Protein AF-K1U7K5-F1 (afdb_monomer_lite)

Secondary structure (DSSP, 8-state):
--STT--THHHHHHHHHHHHHT-TT-TT--HHHH-SS-TT----SS-EEEEEEEEEE-SSEEEEEEEEEE--SS--B--EEEEEEE----HHHHHHT----S-EEEEEEE---B-TT-EEEEEEEEEGGGG-EEETTTT-EEE--SSPPEEEEESSHHHHHHHHHHHTTPPPPP-TT---

Foldseek 3Di:
DVCPPCPALLVLLQLVLCVLVVHDPSDPDDSVVVDPAFALADDDPFAKDKAPWDWDDDPFKIKTKIKIWGQGDDDWDKAKKWKKKFADCDPVCVVQVFDTGLIDTQWIDMDDTHDHGGMDMDMTIGTPQSQWGQRVRPPRGTDHDDDDMDMDIDSGSNVRSVVVCVVVVTDDDDPVPSHD

Structure (mmCIF, N/CA/C/O backbone):
data_AF-K1U7K5-F1
#
_entry.id   AF-K1U7K5-F1
#
loop_
_atom_site.group_PDB
_atom_site.id
_atom_site.type_symbol
_atom_site.label_atom_id
_atom_site.label_alt_id
_atom_site.label_comp_id
_atom_site.label_asym_id
_atom_site.label_entity_id
_atom_site.label_seq_id
_atom_site.pdbx_PDB_ins_code
_atom_site.Cartn_x
_atom_site.Cartn_y
_atom_site.Cartn_z
_atom_site.occupancy
_atom_site.B_iso_or_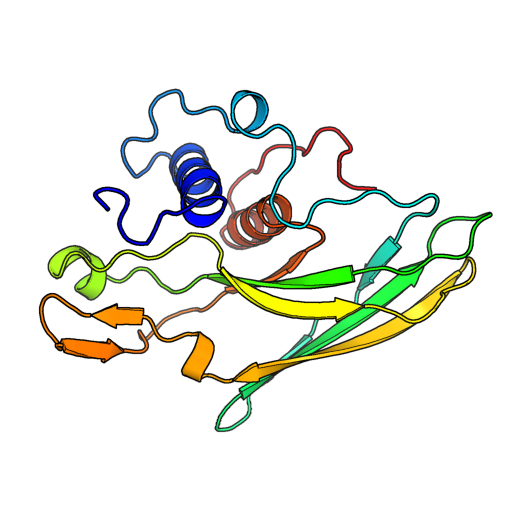equiv
_atom_site.auth_seq_id
_atom_site.auth_comp_id
_atom_site.auth_asym_id
_atom_site.auth_atom_id
_atom_site.pdbx_PDB_model_num
ATOM 1 N N . TYR A 1 1 ? 5.035 17.705 -18.800 1.00 77.19 1 TYR A N 1
ATOM 2 C CA . TYR A 1 1 ? 5.023 16.638 -17.801 1.00 77.19 1 TYR A CA 1
ATOM 3 C C . TYR A 1 1 ? 6.419 16.030 -17.787 1.00 77.19 1 TYR A C 1
ATOM 5 O O . TYR A 1 1 ? 6.666 15.051 -18.476 1.00 77.19 1 TYR A O 1
ATOM 13 N N . GLN A 1 2 ? 7.372 16.735 -17.160 1.00 88.62 2 GLN A N 1
ATOM 14 C CA . GLN A 1 2 ? 8.761 16.262 -16.980 1.00 88.62 2 GLN A CA 1
ATOM 15 C C . GLN A 1 2 ? 8.863 15.278 -15.808 1.00 88.62 2 GLN A C 1
ATOM 17 O O . GLN A 1 2 ? 9.791 14.487 -15.750 1.00 88.62 2 GLN A O 1
ATOM 22 N N . GLU A 1 3 ? 7.892 15.336 -14.905 1.00 85.75 3 GLU A N 1
ATOM 23 C CA . GLU A 1 3 ? 7.730 14.513 -13.713 1.00 85.75 3 GLU A CA 1
ATOM 24 C C . GLU A 1 3 ? 7.330 13.055 -13.996 1.00 85.75 3 GLU A C 1
ATOM 26 O O . GLU A 1 3 ? 7.339 12.242 -13.079 1.00 85.75 3 GLU A O 1
ATOM 31 N N . GLY A 1 4 ? 7.008 12.702 -15.248 1.00 92.19 4 GLY A N 1
ATOM 32 C CA . GLY A 1 4 ? 6.712 11.319 -15.630 1.00 92.19 4 GLY A CA 1
ATOM 33 C C . GLY A 1 4 ? 5.535 10.735 -14.844 1.00 92.19 4 GLY A C 1
ATOM 34 O O . GLY A 1 4 ? 4.475 11.362 -14.758 1.00 92.19 4 GLY A O 1
ATOM 35 N N . ILE A 1 5 ? 5.715 9.538 -14.275 1.00 93.75 5 ILE A N 1
ATOM 36 C CA . ILE A 1 5 ? 4.707 8.913 -13.393 1.00 93.75 5 ILE A CA 1
ATOM 37 C C . ILE A 1 5 ? 4.751 9.445 -11.954 1.00 93.75 5 ILE A C 1
ATOM 39 O O . ILE A 1 5 ? 3.842 9.172 -11.164 1.00 93.75 5 ILE A O 1
ATOM 43 N N . TYR A 1 6 ? 5.807 10.176 -11.592 1.00 95.31 6 TYR A N 1
ATOM 44 C CA . TYR A 1 6 ? 6.066 10.646 -10.237 1.00 95.31 6 TYR A CA 1
ATOM 45 C C . TYR A 1 6 ? 5.258 11.912 -9.949 1.00 95.31 6 TYR A C 1
ATOM 47 O O . TYR A 1 6 ? 5.781 13.018 -9.824 1.00 95.31 6 TYR A O 1
ATOM 55 N N . LEU A 1 7 ? 3.943 11.736 -9.850 1.00 95.12 7 LEU A N 1
ATOM 56 C CA . LEU A 1 7 ? 3.010 12.770 -9.429 1.00 95.12 7 LEU A CA 1
ATOM 57 C C . LEU A 1 7 ? 2.596 12.540 -7.971 1.00 95.12 7 LEU A C 1
ATOM 59 O O . LEU A 1 7 ? 2.162 11.444 -7.611 1.00 95.12 7 LEU A O 1
ATOM 63 N N . ASP A 1 8 ? 2.670 13.600 -7.165 1.00 94.69 8 ASP A N 1
ATOM 64 C CA . ASP A 1 8 ? 2.200 13.625 -5.774 1.00 94.69 8 ASP A CA 1
ATOM 65 C C . ASP A 1 8 ? 2.872 12.548 -4.897 1.00 94.69 8 ASP A C 1
ATOM 67 O O . ASP A 1 8 ? 4.102 12.456 -4.891 1.00 94.69 8 ASP A O 1
ATOM 71 N N . TYR A 1 9 ? 2.115 11.716 -4.171 1.00 97.38 9 TYR A N 1
ATOM 72 C CA . TYR A 1 9 ? 2.677 10.698 -3.277 1.00 97.38 9 TYR A CA 1
ATOM 73 C C . TYR A 1 9 ? 3.619 9.725 -3.999 1.00 97.38 9 TYR A C 1
ATOM 75 O O . TYR A 1 9 ? 4.613 9.297 -3.420 1.00 97.38 9 TYR A O 1
ATOM 83 N N . ARG A 1 10 ? 3.398 9.450 -5.295 1.00 97.75 10 ARG A N 1
ATOM 84 C CA . ARG A 1 10 ? 4.334 8.635 -6.086 1.00 97.75 10 ARG A CA 1
ATOM 85 C C . ARG A 1 10 ? 5.721 9.263 -6.153 1.00 97.75 10 ARG A C 1
ATOM 87 O O . ARG A 1 10 ? 6.696 8.530 -6.210 1.00 97.75 10 ARG A O 1
ATOM 94 N N . TYR A 1 11 ? 5.834 10.589 -6.146 1.00 96.44 11 TYR A N 1
ATOM 95 C CA . TYR A 1 11 ? 7.123 11.270 -6.064 1.00 96.44 11 TYR A CA 1
ATOM 96 C C . TYR A 1 11 ? 7.666 11.263 -4.637 1.00 96.44 11 TYR A C 1
ATOM 98 O O . TYR A 1 11 ? 8.765 10.767 -4.410 1.00 96.44 11 TYR A O 1
ATOM 106 N N . TYR A 1 12 ? 6.910 11.805 -3.678 1.00 96.12 12 TYR A N 1
ATOM 107 C CA . TYR A 1 12 ? 7.423 12.050 -2.326 1.00 96.12 12 TYR A CA 1
ATOM 108 C C . TYR A 1 12 ? 7.796 10.767 -1.587 1.00 96.12 12 TYR A C 1
ATOM 110 O O . TYR A 1 12 ? 8.824 10.736 -0.906 1.00 96.12 12 TYR A O 1
ATOM 118 N N . GLU A 1 13 ? 6.996 9.715 -1.755 1.00 96.81 13 GLU A N 1
ATOM 119 C CA . GLU A 1 13 ? 7.246 8.429 -1.114 1.00 96.81 13 GLU A CA 1
ATOM 120 C C . GLU A 1 13 ? 8.349 7.640 -1.822 1.00 96.81 13 GLU A C 1
ATOM 122 O O . GLU A 1 13 ? 9.170 7.008 -1.161 1.00 96.81 13 GLU A O 1
ATOM 127 N N . THR A 1 14 ? 8.457 7.751 -3.152 1.00 96.81 14 THR A N 1
ATOM 128 C CA . THR A 1 14 ? 9.608 7.174 -3.868 1.00 96.81 14 THR A CA 1
ATOM 129 C C . THR A 1 14 ? 10.899 7.868 -3.484 1.00 96.81 14 THR A C 1
ATOM 131 O O . THR A 1 14 ? 11.936 7.232 -3.299 1.00 96.81 14 THR A O 1
ATOM 134 N N . ARG A 1 15 ? 10.835 9.185 -3.269 1.00 95.56 15 ARG A N 1
ATOM 135 C CA . ARG A 1 15 ? 12.004 9.941 -2.848 1.00 95.56 15 ARG A CA 1
ATOM 136 C C . ARG A 1 15 ? 12.424 9.649 -1.416 1.00 95.56 15 ARG A C 1
ATOM 138 O O . ARG A 1 15 ? 13.614 9.684 -1.113 1.00 95.56 15 ARG A O 1
ATOM 145 N N . TYR A 1 16 ? 11.455 9.321 -0.569 1.00 95.81 16 TYR A N 1
ATOM 146 C CA . TYR A 1 16 ? 11.697 8.810 0.770 1.00 95.81 16 TYR A CA 1
ATOM 147 C C . TYR A 1 16 ? 12.348 7.422 0.749 1.00 95.81 16 TYR A C 1
ATOM 149 O O . TYR A 1 16 ? 13.376 7.247 1.400 1.00 95.81 16 TYR A O 1
ATOM 157 N N . GLU A 1 17 ? 11.826 6.469 -0.035 1.00 95.94 17 GLU A N 1
ATOM 158 C CA . GLU A 1 17 ? 12.451 5.145 -0.189 1.00 95.94 17 GLU A CA 1
ATOM 159 C C . GLU A 1 17 ? 13.909 5.277 -0.651 1.00 95.94 17 GLU A C 1
ATOM 161 O O . GLU A 1 17 ? 14.802 4.692 -0.036 1.00 95.94 17 GLU A O 1
ATOM 166 N N . ASP A 1 18 ? 14.173 6.111 -1.661 1.00 95.25 18 ASP A N 1
ATOM 167 C CA . ASP A 1 18 ? 15.532 6.393 -2.128 1.00 95.25 18 ASP A CA 1
ATOM 168 C C . ASP A 1 18 ? 16.445 6.926 -1.012 1.00 95.25 18 ASP A C 1
ATOM 170 O O . ASP A 1 18 ? 17.608 6.526 -0.920 1.00 95.25 18 ASP A O 1
ATOM 174 N N . ALA A 1 19 ? 15.942 7.821 -0.157 1.00 94.44 19 ALA A N 1
ATOM 175 C CA . ALA A 1 19 ? 16.704 8.372 0.961 1.00 94.44 19 ALA A CA 1
ATOM 176 C C . ALA A 1 19 ? 17.036 7.297 2.007 1.00 94.44 19 ALA A C 1
ATOM 178 O O . ALA A 1 19 ? 18.192 7.183 2.418 1.00 94.44 19 ALA A O 1
ATOM 179 N N . VAL A 1 20 ? 16.057 6.468 2.385 1.00 94.06 20 VAL A N 1
ATOM 180 C CA . VAL A 1 20 ? 16.244 5.368 3.347 1.00 94.06 20 VAL A CA 1
ATOM 181 C C . VAL A 1 20 ? 17.203 4.307 2.803 1.00 94.06 20 VAL A C 1
ATOM 183 O O . VAL A 1 20 ? 18.045 3.786 3.537 1.00 94.06 20 VAL A O 1
ATOM 186 N N . MET A 1 21 ? 17.114 3.998 1.509 1.00 93.50 21 MET A N 1
ATOM 187 C CA . MET A 1 21 ? 17.965 3.004 0.852 1.00 93.50 21 MET A CA 1
ATOM 188 C C . MET A 1 21 ? 19.352 3.543 0.471 1.00 93.50 21 MET A C 1
ATOM 190 O O . MET A 1 21 ? 20.238 2.755 0.130 1.00 93.50 21 MET A O 1
ATOM 194 N N . GLY A 1 22 ? 19.564 4.862 0.515 1.00 92.00 22 GLY A N 1
ATOM 195 C CA . GLY A 1 22 ? 20.786 5.504 0.029 1.00 92.00 22 GLY A CA 1
ATOM 196 C C . GLY A 1 22 ? 20.950 5.417 -1.495 1.00 92.00 22 GLY A C 1
ATOM 197 O O . GLY A 1 22 ? 22.076 5.365 -1.994 1.00 92.00 22 GLY A O 1
ATOM 198 N N . THR A 1 23 ? 19.844 5.366 -2.241 1.00 89.69 23 THR A N 1
ATOM 199 C CA . THR A 1 23 ? 19.795 5.220 -3.704 1.00 89.69 23 THR A CA 1
ATOM 200 C C . THR A 1 23 ? 19.255 6.477 -4.396 1.00 89.69 23 THR A C 1
ATOM 202 O O . THR A 1 23 ? 19.025 7.518 -3.780 1.00 89.69 23 THR A O 1
ATOM 205 N N . GLY A 1 24 ? 19.163 6.438 -5.730 1.00 80.06 24 GLY A N 1
ATOM 206 C CA . GLY A 1 24 ? 18.446 7.441 -6.527 1.00 80.06 24 GLY A CA 1
ATOM 207 C C . GLY A 1 24 ? 19.006 8.869 -6.496 1.00 80.06 24 GLY A C 1
ATOM 208 O O . GLY A 1 24 ? 18.366 9.782 -7.013 1.00 80.06 24 GLY A O 1
ATOM 209 N N . ASN A 1 25 ? 20.180 9.111 -5.909 1.00 83.56 25 ASN A N 1
ATOM 210 C CA . ASN A 1 25 ? 20.695 10.457 -5.627 1.00 83.56 25 ASN A CA 1
ATOM 211 C C . ASN A 1 25 ? 19.766 11.278 -4.711 1.00 83.56 25 ASN A C 1
ATOM 213 O O . ASN A 1 25 ? 19.577 12.470 -4.958 1.00 83.56 25 ASN A O 1
ATOM 217 N N . ALA A 1 26 ? 19.156 10.655 -3.695 1.00 83.25 26 ALA A N 1
ATOM 218 C CA . ALA A 1 26 ? 18.241 11.326 -2.761 1.00 83.25 26 ALA A CA 1
ATOM 219 C C . ALA A 1 26 ? 18.833 12.572 -2.080 1.00 83.25 26 ALA A C 1
ATOM 221 O O . ALA A 1 26 ? 18.097 13.506 -1.768 1.00 83.25 26 ALA A O 1
ATOM 222 N N . GLY A 1 27 ? 20.157 12.617 -1.897 1.00 85.88 27 GLY A N 1
ATOM 223 C CA . GLY A 1 27 ? 20.837 13.734 -1.243 1.00 85.88 27 GLY A CA 1
ATOM 224 C C . GLY A 1 27 ? 20.336 13.924 0.189 1.00 85.88 27 GLY A C 1
ATOM 225 O O . GLY A 1 27 ? 20.102 12.947 0.893 1.00 85.88 27 GLY A O 1
ATOM 226 N N . ASP A 1 28 ? 20.128 15.178 0.586 1.00 86.94 28 ASP A N 1
ATOM 227 C CA . ASP A 1 28 ? 19.643 15.547 1.923 1.00 86.94 28 ASP A CA 1
ATOM 228 C C . ASP A 1 28 ? 18.100 15.577 2.002 1.00 86.94 28 ASP A C 1
ATOM 230 O O . ASP A 1 28 ? 17.522 16.391 2.728 1.00 86.94 28 ASP A O 1
ATOM 234 N N . TYR A 1 29 ? 17.408 14.751 1.203 1.00 90.88 29 TYR A N 1
ATOM 235 C CA . TYR A 1 29 ? 15.946 14.702 1.210 1.00 90.88 29 TYR A CA 1
ATOM 236 C C . TYR A 1 29 ? 15.425 14.319 2.596 1.00 90.88 29 TYR A C 1
ATOM 238 O O . TYR A 1 29 ? 15.801 13.293 3.158 1.00 90.88 29 TYR A O 1
ATOM 246 N N . ASN A 1 30 ? 14.524 15.144 3.125 1.00 90.00 30 ASN A N 1
ATOM 247 C CA . ASN A 1 30 ? 13.872 14.923 4.405 1.00 90.00 30 ASN A CA 1
ATOM 248 C C . ASN A 1 30 ? 12.356 14.957 4.194 1.00 90.00 30 ASN A C 1
ATOM 250 O O . ASN A 1 30 ? 11.779 16.005 3.883 1.00 90.00 30 ASN A O 1
ATOM 254 N N . TRP A 1 31 ? 11.714 13.799 4.349 1.00 92.44 31 TRP A N 1
ATOM 255 C CA . TRP A 1 31 ? 10.277 13.661 4.131 1.00 92.44 31 TRP A CA 1
ATOM 256 C C . TRP A 1 31 ? 9.472 14.494 5.139 1.00 92.44 31 TRP A C 1
ATOM 258 O O . TRP A 1 31 ? 8.563 15.220 4.736 1.00 92.44 31 TRP A O 1
ATOM 268 N N . SER A 1 32 ? 9.867 14.493 6.419 1.00 88.00 32 SER A N 1
ATOM 269 C CA . SER A 1 32 ? 9.141 15.167 7.513 1.00 88.00 32 SER A CA 1
ATOM 270 C C . SER A 1 32 ? 9.004 16.688 7.346 1.00 88.00 32 SER A C 1
ATOM 272 O O . SER A 1 32 ? 8.055 17.285 7.854 1.00 88.00 32 SER A O 1
ATOM 274 N N . THR A 1 33 ? 9.922 17.326 6.611 1.00 90.88 33 THR A N 1
ATOM 275 C CA . THR A 1 33 ? 9.875 18.766 6.304 1.00 90.88 33 THR A CA 1
ATOM 276 C C . THR A 1 33 ? 9.250 19.073 4.943 1.00 90.88 33 THR A C 1
ATOM 278 O O . THR A 1 33 ? 8.951 20.233 4.658 1.00 90.88 33 THR A O 1
ATOM 281 N N . THR A 1 34 ? 9.043 18.049 4.111 1.00 92.50 34 THR A N 1
ATOM 282 C CA . THR A 1 34 ? 8.523 18.177 2.744 1.00 92.50 34 THR A CA 1
ATOM 283 C C . THR A 1 34 ? 7.028 17.868 2.673 1.00 92.50 34 THR A C 1
ATOM 285 O O . THR A 1 34 ? 6.290 18.563 1.974 1.00 92.50 34 THR A O 1
ATOM 288 N N . VAL A 1 35 ? 6.563 16.856 3.412 1.00 93.06 35 VAL A N 1
ATOM 289 C CA . VAL A 1 35 ? 5.172 16.389 3.398 1.00 93.06 35 VAL A CA 1
ATOM 290 C C . VAL A 1 35 ? 4.504 16.696 4.736 1.00 93.06 35 VAL A C 1
ATOM 292 O O . VAL A 1 35 ? 4.811 16.108 5.774 1.00 93.06 35 VAL A O 1
ATOM 295 N N . ALA A 1 36 ? 3.550 17.630 4.710 1.00 91.69 36 ALA A N 1
ATOM 296 C CA . ALA A 1 36 ? 2.783 17.990 5.901 1.00 91.69 36 ALA A CA 1
ATOM 297 C C . ALA A 1 36 ? 1.841 16.853 6.331 1.00 91.69 36 ALA A C 1
ATOM 299 O O . ALA A 1 36 ? 1.842 16.471 7.499 1.00 91.69 36 ALA A O 1
ATOM 300 N N . PHE A 1 37 ? 1.084 16.302 5.377 1.00 92.62 37 PHE A N 1
ATOM 301 C CA . PHE A 1 37 ? 0.179 15.168 5.565 1.00 92.62 37 PHE A CA 1
ATOM 302 C C . PHE A 1 37 ? 0.247 14.261 4.329 1.00 92.62 37 PHE A C 1
ATOM 304 O O . PHE A 1 37 ? 0.086 14.778 3.218 1.00 92.62 37 PHE A O 1
ATOM 311 N N . PRO A 1 38 ? 0.505 12.949 4.487 1.00 95.00 38 PRO A N 1
ATOM 312 C CA . PRO A 1 38 ? 0.577 12.035 3.356 1.00 95.00 38 PRO A CA 1
ATOM 313 C C . PRO A 1 38 ? -0.781 11.845 2.685 1.00 95.00 38 PRO A C 1
ATOM 315 O O . PRO A 1 38 ? -1.842 12.043 3.282 1.00 95.00 38 PRO A O 1
ATOM 318 N N . PHE A 1 39 ? -0.743 11.391 1.434 1.00 97.06 39 PHE A N 1
ATOM 319 C CA . PHE A 1 39 ? -1.941 10.939 0.740 1.00 97.06 39 PHE A CA 1
ATOM 320 C C . PHE A 1 39 ? -2.642 9.836 1.548 1.00 97.06 39 PHE A C 1
ATOM 322 O O . PHE A 1 39 ? -2.010 8.871 1.974 1.00 97.06 39 PHE A O 1
ATOM 329 N N . GLY A 1 40 ? -3.952 9.996 1.748 1.00 95.12 40 GLY A N 1
ATOM 330 C CA . GLY A 1 40 ? -4.777 9.052 2.503 1.00 95.12 40 GLY A CA 1
ATOM 331 C C . GLY A 1 40 ? -4.850 9.309 4.010 1.00 95.12 40 GLY A C 1
ATOM 332 O O . GLY A 1 40 ? -5.671 8.680 4.669 1.00 95.12 40 GLY A O 1
ATOM 333 N N . TYR A 1 41 ? -4.071 10.248 4.550 1.00 93.44 41 TYR A N 1
ATOM 334 C CA . TYR A 1 41 ? -4.075 10.558 5.979 1.00 93.44 41 TYR A CA 1
ATOM 335 C C . TYR A 1 41 ? -5.427 11.091 6.478 1.00 93.44 41 TYR A C 1
ATOM 337 O O . TYR A 1 41 ? -6.061 11.935 5.834 1.00 93.44 41 TYR A O 1
ATOM 345 N N . GLY A 1 42 ? -5.828 10.661 7.675 1.00 90.81 42 GLY A N 1
ATOM 346 C CA . GLY A 1 42 ? -6.966 11.220 8.393 1.00 90.81 42 GLY A CA 1
ATOM 347 C C . GLY A 1 42 ? -7.094 10.663 9.806 1.00 90.81 42 GLY A C 1
ATOM 348 O O . GLY A 1 42 ? -7.078 9.453 9.999 1.00 90.81 42 GLY A O 1
ATOM 349 N N . ASP A 1 43 ? -7.271 11.555 10.779 1.00 90.44 43 ASP A N 1
ATOM 350 C CA . ASP A 1 43 ? -7.447 11.173 12.180 1.00 90.44 43 ASP A CA 1
ATOM 351 C C . ASP A 1 43 ? -8.888 10.751 12.498 1.00 90.44 43 ASP A C 1
ATOM 353 O O . ASP A 1 43 ? -9.859 11.116 11.823 1.00 90.44 43 ASP A O 1
ATOM 357 N N . SER A 1 44 ? -9.029 10.046 13.617 1.00 92.31 44 SER A N 1
ATOM 358 C CA . SER A 1 44 ? -10.301 9.657 14.216 1.00 92.31 44 SER A CA 1
ATOM 359 C C . SER A 1 44 ? -10.322 10.015 15.706 1.00 92.31 44 SER A C 1
ATOM 361 O O . SER A 1 44 ? -9.290 10.158 16.354 1.00 92.31 44 SER A O 1
ATOM 363 N N . TYR A 1 45 ? -11.517 10.139 16.288 1.00 95.94 45 TYR A N 1
ATOM 364 C CA . TYR A 1 45 ? -11.675 10.286 17.743 1.00 95.94 45 TYR A CA 1
ATOM 365 C C . TYR A 1 45 ? -11.482 8.964 18.508 1.00 95.94 45 TYR A C 1
ATOM 367 O O . TYR A 1 45 ? -11.597 8.934 19.733 1.00 95.94 45 TYR A O 1
ATOM 375 N N . THR A 1 46 ? -11.235 7.867 17.795 1.00 97.31 46 THR A N 1
ATOM 376 C CA . THR A 1 46 ? -10.938 6.540 18.339 1.00 97.31 46 THR A CA 1
ATOM 377 C C . THR A 1 46 ? -9.773 5.924 17.570 1.00 97.31 46 THR A C 1
ATOM 379 O O . THR A 1 46 ? -9.530 6.323 16.436 1.00 97.31 46 THR A O 1
ATOM 382 N N . THR A 1 47 ? -9.090 4.951 18.165 1.00 96.56 47 THR A N 1
ATOM 383 C CA . THR A 1 47 ? -7.941 4.257 17.566 1.00 96.56 47 THR A CA 1
ATOM 384 C C . THR A 1 47 ? -8.364 2.937 16.935 1.00 96.56 47 THR A C 1
ATOM 386 O O . THR A 1 47 ? -9.314 2.294 17.403 1.00 96.56 47 THR A O 1
ATOM 389 N N . PHE A 1 48 ? -7.647 2.508 15.898 1.00 96.56 48 PHE A N 1
ATOM 390 C CA . PHE A 1 48 ? -7.909 1.246 15.210 1.00 96.56 48 PHE A CA 1
ATOM 391 C C . PHE A 1 48 ? -6.641 0.411 15.069 1.00 96.56 48 PHE A C 1
ATOM 393 O O . PHE A 1 48 ? -5.556 0.931 14.848 1.00 96.56 48 PHE A O 1
ATOM 400 N N . GLU A 1 49 ? -6.790 -0.906 15.169 1.00 96.38 49 GLU A N 1
ATOM 401 C CA . GLU A 1 49 ? -5.701 -1.859 14.959 1.00 96.38 49 GLU A CA 1
ATOM 402 C C . GLU A 1 49 ? -6.037 -2.805 13.810 1.00 96.38 49 GLU A C 1
ATOM 404 O O . GLU A 1 49 ? -7.174 -3.281 13.685 1.00 96.38 49 GLU A O 1
ATOM 409 N N . TYR A 1 50 ? -5.037 -3.077 12.972 1.00 96.25 50 TYR A N 1
ATOM 410 C CA . TYR A 1 50 ? -5.126 -4.022 11.865 1.00 96.25 50 TYR A CA 1
ATOM 411 C C . TYR A 1 50 ? -4.459 -5.338 12.266 1.00 96.25 50 TYR A C 1
ATOM 413 O O . TYR A 1 50 ? -3.356 -5.357 12.806 1.00 96.25 50 TYR A O 1
ATOM 421 N N . SER A 1 51 ? -5.122 -6.452 11.979 1.00 96.44 51 SER A N 1
ATOM 422 C CA . SER A 1 51 ? -4.649 -7.801 12.302 1.00 96.44 51 SER A CA 1
ATOM 423 C C . SER A 1 51 ? -5.083 -8.795 11.227 1.00 96.44 51 SER A C 1
ATOM 425 O O . SER A 1 51 ? -5.892 -8.464 10.359 1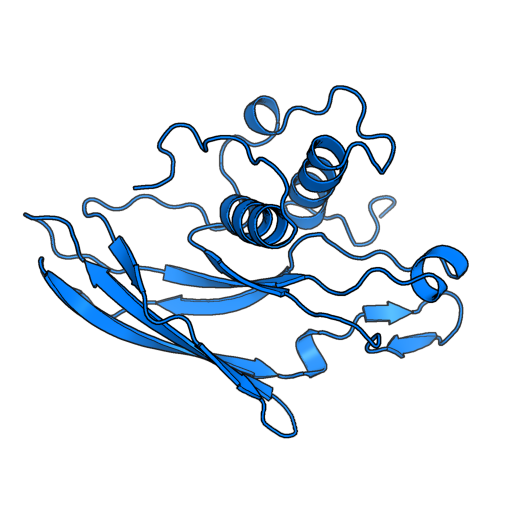.00 96.44 51 SER A O 1
ATOM 427 N N . ASP A 1 52 ? -4.543 -10.013 11.275 1.00 97.00 52 ASP A N 1
ATOM 428 C CA . ASP A 1 52 ? -4.925 -11.117 10.385 1.00 97.00 52 ASP A CA 1
ATOM 429 C C . ASP A 1 52 ? -4.827 -10.763 8.884 1.00 97.00 52 ASP A C 1
ATOM 431 O O . ASP A 1 52 ? -5.661 -11.178 8.078 1.00 97.00 52 ASP A O 1
ATOM 435 N N . PHE A 1 53 ? -3.813 -9.969 8.508 1.00 96.81 53 PHE A N 1
ATOM 436 C CA . PHE A 1 53 ? -3.559 -9.617 7.111 1.00 96.81 53 PHE A CA 1
ATOM 437 C C . PHE A 1 53 ? -3.207 -10.870 6.310 1.00 96.81 53 PHE A C 1
ATOM 439 O O . PHE A 1 53 ? -2.263 -11.593 6.633 1.00 96.81 53 PHE A O 1
ATOM 446 N N . ASN A 1 54 ? -3.965 -11.116 5.250 1.00 97.19 54 ASN A N 1
ATOM 447 C CA . ASN A 1 54 ? -3.815 -12.294 4.417 1.00 97.19 54 ASN A CA 1
ATOM 448 C C . ASN A 1 54 ? -4.088 -11.949 2.953 1.00 97.19 54 ASN A C 1
ATOM 450 O O . ASN A 1 54 ? -5.006 -11.192 2.637 1.00 97.19 54 ASN A O 1
ATOM 454 N N . VAL A 1 55 ? -3.301 -12.544 2.061 1.00 96.81 55 VAL A N 1
ATOM 455 C CA . VAL A 1 55 ? -3.418 -12.374 0.613 1.00 96.81 55 VAL A CA 1
ATOM 456 C C . VAL A 1 55 ? -3.598 -13.747 -0.008 1.00 96.81 55 VAL A C 1
ATOM 458 O O . VAL A 1 55 ? -2.812 -14.660 0.231 1.00 96.81 55 VAL A O 1
ATOM 461 N N . THR A 1 56 ? -4.632 -13.892 -0.828 1.00 97.12 56 THR A N 1
ATOM 462 C CA . THR A 1 56 ? -4.842 -15.089 -1.646 1.00 97.12 56 THR A CA 1
ATOM 463 C C . THR A 1 56 ? -4.840 -14.713 -3.113 1.00 97.12 56 THR A C 1
ATOM 465 O O . THR A 1 56 ? -5.350 -13.663 -3.500 1.00 97.12 56 THR A O 1
ATOM 468 N N . GLU A 1 57 ? -4.268 -15.573 -3.942 1.00 95.62 57 GLU A N 1
ATOM 469 C CA . GLU A 1 57 ? -4.195 -15.364 -5.381 1.00 95.62 57 GLU A CA 1
ATOM 470 C C . GLU A 1 57 ? -5.209 -16.258 -6.101 1.00 95.62 57 GLU A C 1
ATOM 472 O O . GLU A 1 57 ? -5.357 -17.444 -5.808 1.00 95.62 57 GLU A O 1
ATOM 477 N N . SER A 1 58 ? -5.906 -15.671 -7.067 1.00 94.31 58 SER A N 1
ATOM 478 C CA . SER A 1 58 ? -6.737 -16.364 -8.051 1.00 94.31 58 SER A CA 1
ATOM 479 C C . SER A 1 58 ? -6.147 -16.179 -9.454 1.00 94.31 58 SER A C 1
ATOM 481 O O . SER A 1 58 ? -5.097 -15.553 -9.619 1.00 94.31 58 SER A O 1
ATOM 483 N N . ALA A 1 59 ? -6.808 -16.707 -10.488 1.00 93.44 59 ALA A N 1
ATOM 484 C CA . ALA A 1 59 ? -6.329 -16.576 -11.867 1.00 93.44 59 ALA A CA 1
ATOM 485 C C . ALA A 1 59 ? -6.092 -15.105 -12.263 1.00 93.44 59 ALA A C 1
ATOM 487 O O . ALA A 1 59 ? -5.004 -14.769 -12.732 1.00 93.44 59 ALA A O 1
ATOM 488 N N . ASP A 1 60 ? -7.059 -14.232 -11.965 1.00 94.94 60 ASP A N 1
ATOM 489 C CA . ASP A 1 60 ? -7.095 -12.857 -12.480 1.00 94.94 60 ASP A CA 1
ATOM 490 C C . ASP A 1 60 ? -6.994 -11.773 -11.397 1.00 94.94 60 ASP A C 1
ATOM 492 O O . ASP A 1 60 ? -6.902 -10.589 -11.721 1.00 94.94 60 ASP A O 1
ATOM 496 N N . ALA A 1 61 ? -6.988 -12.148 -10.115 1.00 97.19 61 ALA A N 1
ATOM 497 C CA . ALA A 1 61 ? -7.001 -11.192 -9.009 1.00 97.19 61 ALA A CA 1
ATOM 498 C C . ALA A 1 61 ? -6.296 -11.706 -7.749 1.00 97.19 61 ALA A C 1
ATOM 500 O O . ALA A 1 61 ? -6.196 -12.915 -7.526 1.00 97.19 61 ALA A O 1
ATOM 501 N N . PHE A 1 62 ? -5.894 -10.771 -6.895 1.00 97.56 62 PHE A N 1
ATOM 502 C CA . PHE A 1 62 ? -5.543 -11.001 -5.500 1.00 97.56 62 PHE A CA 1
ATOM 503 C C . PHE A 1 62 ? -6.729 -10.619 -4.612 1.00 97.56 62 PHE A C 1
ATOM 505 O O . PHE A 1 62 ? -7.343 -9.574 -4.813 1.00 97.56 62 PHE A O 1
ATOM 512 N N . ASN A 1 63 ? -7.056 -11.451 -3.627 1.00 97.75 63 ASN A N 1
ATOM 513 C CA . ASN A 1 63 ? -8.034 -11.129 -2.593 1.00 97.75 63 ASN A CA 1
ATOM 514 C C . ASN A 1 63 ? -7.291 -10.927 -1.281 1.00 97.75 63 ASN A C 1
ATOM 516 O O . ASN A 1 63 ? -6.687 -11.865 -0.752 1.00 97.75 63 ASN A O 1
ATOM 520 N N . VAL A 1 64 ? -7.344 -9.697 -0.786 1.00 97.88 64 VAL A N 1
ATOM 521 C CA . VAL A 1 64 ? -6.713 -9.279 0.458 1.00 97.88 64 VAL A CA 1
ATOM 522 C C . VAL A 1 64 ? -7.772 -9.160 1.536 1.00 97.88 64 VAL A C 1
ATOM 524 O O . VAL A 1 64 ? -8.811 -8.531 1.337 1.00 97.88 64 VAL A O 1
ATOM 527 N N . THR A 1 65 ? -7.497 -9.759 2.686 1.00 98.19 65 THR A N 1
ATOM 528 C CA . THR A 1 65 ? -8.371 -9.723 3.856 1.00 98.19 65 THR A CA 1
ATOM 529 C C . THR A 1 65 ? -7.588 -9.242 5.060 1.00 98.19 65 THR A C 1
ATOM 531 O O . THR A 1 65 ? -6.446 -9.654 5.247 1.00 98.19 65 THR A O 1
ATOM 534 N N . LEU A 1 66 ? -8.205 -8.415 5.895 1.00 98.06 66 LEU A N 1
ATOM 535 C CA . LEU A 1 66 ? -7.661 -8.059 7.201 1.00 98.06 66 LEU A CA 1
ATOM 536 C C . LEU A 1 66 ? -8.793 -7.751 8.173 1.00 98.06 66 LEU A C 1
ATOM 538 O O . LEU A 1 66 ? -9.885 -7.335 7.782 1.00 98.06 66 LEU A O 1
ATOM 542 N N . LYS A 1 67 ? -8.518 -7.947 9.454 1.00 98.56 67 LYS A N 1
ATOM 543 C CA . LYS A 1 67 ? -9.418 -7.602 10.543 1.00 98.56 67 LYS A CA 1
ATOM 544 C C . LYS A 1 67 ? -9.045 -6.235 11.097 1.00 98.56 67 LYS A C 1
ATOM 546 O O . LYS A 1 67 ? -7.925 -6.032 11.560 1.00 98.56 67 LYS A O 1
ATOM 551 N N . VAL A 1 68 ? -10.018 -5.335 11.108 1.00 98.50 68 VAL A N 1
ATOM 552 C CA . VAL A 1 68 ? -9.935 -4.016 11.731 1.00 98.50 68 VAL A CA 1
ATOM 553 C C . VAL A 1 68 ? -10.661 -4.070 13.064 1.00 98.50 68 VAL A C 1
ATOM 555 O O . VAL A 1 68 ? -11.797 -4.535 13.123 1.00 98.50 68 VAL A O 1
ATOM 558 N N . THR A 1 69 ? -10.026 -3.603 14.133 1.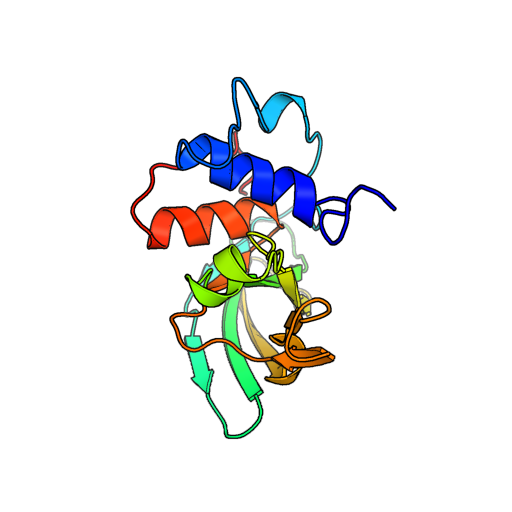00 98.56 69 THR A N 1
ATOM 559 C CA . THR A 1 69 ? -10.629 -3.532 15.472 1.00 98.56 69 THR A CA 1
ATOM 560 C C . THR A 1 69 ? -10.594 -2.102 15.975 1.00 98.56 69 THR A C 1
ATOM 562 O O . THR A 1 69 ? -9.533 -1.489 15.965 1.00 98.56 69 THR A O 1
ATOM 565 N N . ASN A 1 70 ? -11.726 -1.577 16.447 1.00 98.50 70 ASN A N 1
ATOM 566 C CA . ASN A 1 70 ? -11.729 -0.321 17.195 1.00 98.50 70 ASN A CA 1
ATOM 567 C C . ASN A 1 70 ? -11.167 -0.584 18.597 1.00 98.50 70 ASN A C 1
ATOM 569 O O . ASN A 1 70 ? -11.816 -1.237 19.416 1.00 98.50 70 ASN A O 1
ATOM 573 N N . THR A 1 71 ? -9.962 -0.095 18.866 1.00 98.31 71 THR A N 1
ATOM 574 C CA . THR A 1 71 ? -9.247 -0.300 20.134 1.00 98.31 71 THR A CA 1
ATOM 575 C C . THR A 1 71 ? -9.457 0.838 21.128 1.00 98.31 71 THR A C 1
ATOM 577 O O . THR A 1 71 ? -9.073 0.714 22.293 1.00 98.31 71 THR A O 1
ATOM 580 N N . GLY A 1 72 ? -10.094 1.934 20.711 1.00 97.25 72 GLY A N 1
ATOM 581 C CA . GLY A 1 72 ? -10.440 3.017 21.621 1.00 97.25 72 GLY A CA 1
ATOM 582 C C . GLY A 1 72 ? -11.543 2.618 22.603 1.00 97.25 72 GLY A C 1
ATOM 583 O O . GLY A 1 72 ? -12.282 1.656 22.408 1.00 97.25 72 GLY A O 1
ATOM 584 N N . SER A 1 73 ? -11.654 3.372 23.699 1.00 97.56 73 SER A N 1
ATOM 585 C CA . SER A 1 73 ? -12.500 3.009 24.847 1.00 97.56 73 SER A CA 1
ATOM 586 C C . SER A 1 73 ? -13.852 3.722 24.9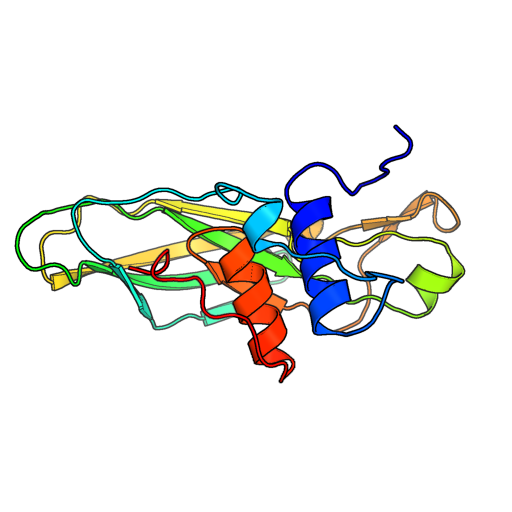04 1.00 97.56 73 SER A C 1
ATOM 588 O O . SER A 1 73 ? -14.737 3.287 25.637 1.00 97.56 73 SER A O 1
ATOM 590 N N . THR A 1 74 ? -14.011 4.834 24.178 1.00 97.94 74 THR A N 1
ATOM 591 C CA . THR A 1 74 ? -15.159 5.748 24.348 1.00 97.94 74 THR A CA 1
ATOM 592 C C . THR A 1 74 ? -16.012 5.874 23.093 1.00 97.94 74 THR A C 1
ATOM 594 O O . THR A 1 74 ? -17.235 5.761 23.164 1.00 97.94 74 THR A O 1
ATOM 597 N N . TYR A 1 75 ? -15.390 6.132 21.943 1.00 98.50 75 TYR A N 1
ATOM 598 C CA . TYR A 1 75 ? -16.109 6.529 20.738 1.00 98.50 75 TYR A CA 1
ATOM 599 C C . TYR A 1 75 ? -16.257 5.366 19.760 1.00 98.50 75 TYR A C 1
ATOM 601 O O . TYR A 1 75 ? -15.344 4.567 19.556 1.00 98.50 75 TYR A O 1
ATOM 609 N N . SER A 1 76 ? -17.429 5.288 19.131 1.00 98.56 76 SER A N 1
ATOM 610 C CA . SER A 1 76 ? -17.582 4.487 17.917 1.00 98.56 76 SER A CA 1
ATOM 611 C C . SER A 1 76 ? -16.985 5.244 16.732 1.00 98.56 76 SER A C 1
ATOM 613 O O . SER A 1 76 ? -17.028 6.475 16.709 1.00 98.56 76 SER A O 1
ATOM 615 N N . GLY A 1 77 ? -16.475 4.529 15.735 1.00 98.31 77 GLY A N 1
A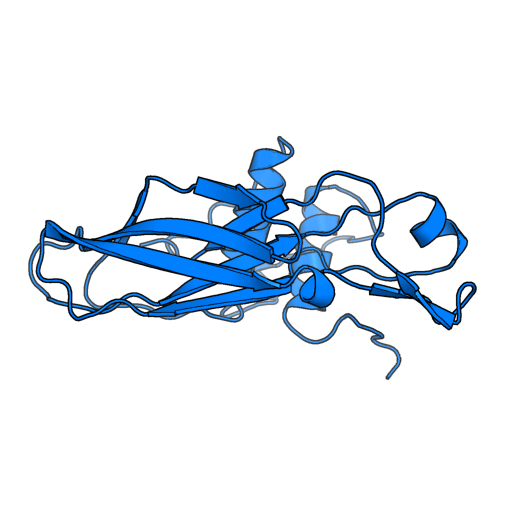TOM 616 C CA . GLY A 1 77 ? -15.871 5.149 14.558 1.00 98.31 77 GLY A CA 1
ATOM 617 C C . GLY A 1 77 ? -15.899 4.243 13.334 1.00 98.31 77 GLY A C 1
ATOM 618 O O . GLY A 1 77 ? -16.345 3.100 13.407 1.00 98.31 77 GLY A O 1
ATOM 619 N N . LYS A 1 78 ? -15.427 4.777 12.209 1.00 98.31 78 LYS A N 1
ATOM 620 C CA . LYS A 1 78 ? -15.186 4.026 10.975 1.00 98.31 78 LYS A CA 1
ATOM 621 C C . LYS A 1 78 ? -13.739 4.201 10.568 1.00 98.31 78 LYS A C 1
ATOM 623 O O . LYS A 1 78 ? -13.228 5.311 10.682 1.00 98.31 78 LYS A O 1
ATOM 628 N N . GLU A 1 79 ? -13.166 3.162 9.992 1.00 97.56 79 GLU A N 1
ATOM 629 C CA . GLU A 1 79 ? -11.776 3.143 9.564 1.00 97.56 79 GLU A CA 1
ATOM 630 C C . GLU A 1 79 ? -11.679 2.906 8.058 1.00 97.56 79 GLU A C 1
ATOM 632 O O . GLU A 1 79 ? -12.470 2.141 7.499 1.00 97.56 79 GLU A O 1
ATOM 637 N N . THR A 1 80 ? -10.764 3.606 7.383 1.00 97.69 80 THR A N 1
ATOM 638 C CA . THR A 1 80 ? -10.576 3.488 5.928 1.00 97.69 80 THR A CA 1
ATOM 639 C C . THR A 1 80 ? -9.267 2.769 5.651 1.00 97.69 80 THR A C 1
ATOM 641 O O . THR A 1 80 ? -8.216 3.393 5.577 1.00 97.69 80 THR A O 1
ATOM 644 N N . VAL A 1 81 ? -9.354 1.461 5.429 1.00 96.81 81 VAL A N 1
ATOM 645 C CA . VAL A 1 81 ? -8.198 0.651 5.061 1.00 96.81 81 VAL A CA 1
ATOM 646 C C . VAL A 1 81 ? -7.811 0.933 3.618 1.00 96.81 81 VAL A C 1
ATOM 648 O O . VAL A 1 81 ? -8.624 0.756 2.707 1.00 96.81 81 VAL A O 1
ATOM 651 N N . GLN A 1 82 ? -6.555 1.308 3.404 1.00 98.31 82 GLN A N 1
ATOM 652 C CA . GLN A 1 82 ? -5.976 1.506 2.081 1.00 98.31 82 GLN A CA 1
ATOM 653 C C . GLN A 1 82 ? -4.991 0.380 1.786 1.00 98.31 82 GLN A C 1
ATOM 655 O O . GLN A 1 82 ? -4.152 0.037 2.618 1.00 98.31 82 GLN A O 1
ATOM 660 N N . LEU A 1 83 ? -5.106 -0.209 0.601 1.00 98.44 83 LEU A N 1
ATOM 661 C CA . LEU A 1 83 ? -4.229 -1.266 0.126 1.00 98.44 83 LEU A CA 1
ATOM 662 C C . LEU A 1 83 ? -3.308 -0.701 -0.947 1.00 98.44 83 LEU A C 1
ATOM 664 O O . LEU A 1 83 ? -3.766 -0.196 -1.975 1.00 98.44 83 LEU A O 1
ATOM 668 N N . TYR A 1 84 ? -2.012 -0.828 -0.700 1.00 98.50 84 TYR A N 1
ATOM 669 C CA . TYR A 1 84 ? -0.961 -0.424 -1.616 1.00 98.50 84 TYR A CA 1
ATOM 670 C C . TYR A 1 84 ? -0.177 -1.639 -2.086 1.00 98.50 84 TYR A C 1
ATOM 672 O O . TYR A 1 84 ? -0.089 -2.651 -1.380 1.00 98.50 84 TYR A O 1
ATOM 680 N N . PHE A 1 85 ? 0.432 -1.512 -3.259 1.00 97.94 85 PHE A N 1
ATOM 681 C CA . PHE A 1 85 ? 1.429 -2.457 -3.732 1.00 97.94 85 PHE A CA 1
ATOM 682 C C . PHE A 1 85 ? 2.713 -1.764 -4.169 1.00 97.94 85 PHE A C 1
ATOM 684 O O . PHE A 1 85 ? 2.710 -0.584 -4.520 1.00 97.94 85 PHE A O 1
ATOM 691 N N . GLN A 1 86 ? 3.798 -2.531 -4.187 1.00 98.12 86 GLN A N 1
ATOM 692 C CA . GLN A 1 86 ? 5.048 -2.154 -4.826 1.00 98.12 86 GLN A CA 1
ATOM 693 C C . GLN A 1 86 ? 5.444 -3.220 -5.842 1.00 98.12 86 GLN A C 1
ATOM 695 O O . GLN A 1 86 ? 5.479 -4.412 -5.529 1.00 98.12 86 GLN A O 1
ATOM 700 N N . SER A 1 87 ? 5.739 -2.767 -7.059 1.00 97.44 87 SER A N 1
ATOM 701 C CA . SER A 1 87 ? 6.241 -3.615 -8.139 1.00 97.44 87 SER A CA 1
ATOM 702 C C . SER A 1 87 ? 7.738 -3.904 -7.977 1.00 97.44 87 SER A C 1
ATOM 704 O O . SER A 1 87 ? 8.469 -3.034 -7.496 1.00 97.44 87 SER A O 1
ATOM 706 N N . PRO A 1 88 ? 8.239 -5.057 -8.454 1.00 96.56 88 PRO A N 1
ATOM 707 C CA . PRO A 1 88 ? 9.676 -5.275 -8.565 1.00 96.56 88 PRO A CA 1
ATOM 708 C C . PRO A 1 88 ? 10.291 -4.267 -9.547 1.00 96.56 88 PRO A C 1
ATOM 710 O O . PRO A 1 88 ? 9.673 -3.933 -10.558 1.00 96.56 88 PRO A O 1
ATOM 713 N N . TYR A 1 89 ? 11.513 -3.802 -9.266 1.00 95.31 89 TYR A N 1
ATOM 714 C CA . TYR A 1 89 ? 12.275 -2.928 -10.163 1.00 95.31 89 TYR A CA 1
ATOM 715 C C . TYR A 1 89 ? 13.471 -3.679 -10.755 1.00 95.31 89 TYR A C 1
ATOM 717 O O . TYR A 1 89 ? 14.523 -3.846 -10.129 1.00 95.31 89 TYR A O 1
ATOM 725 N N . THR A 1 90 ? 13.267 -4.199 -11.960 1.00 96.12 90 THR A N 1
ATOM 726 C CA . THR A 1 90 ? 14.143 -5.172 -12.614 1.00 96.12 90 THR A CA 1
ATOM 727 C C . THR A 1 90 ? 15.263 -4.506 -13.413 1.00 96.12 90 THR A C 1
ATOM 729 O O . THR A 1 90 ? 15.276 -3.298 -13.656 1.00 96.12 90 THR A O 1
ATOM 732 N N . ASP A 1 91 ? 16.230 -5.299 -13.874 1.00 96.19 91 ASP A N 1
ATOM 733 C CA . ASP A 1 91 ? 17.259 -4.796 -14.791 1.00 96.19 91 ASP A CA 1
ATOM 734 C C . ASP A 1 91 ? 16.690 -4.446 -16.174 1.00 96.19 91 ASP A C 1
ATOM 736 O O . ASP A 1 91 ? 17.222 -3.557 -16.840 1.00 96.19 91 ASP A O 1
ATOM 740 N N . TYR A 1 92 ? 15.587 -5.087 -16.585 1.00 96.38 92 TYR A N 1
ATOM 741 C CA . TYR A 1 92 ? 14.860 -4.705 -17.795 1.00 96.38 92 TYR A CA 1
ATOM 742 C C . TYR A 1 92 ? 14.277 -3.297 -17.651 1.00 96.38 92 TYR A C 1
ATOM 744 O O . TYR A 1 92 ? 14.439 -2.481 -18.559 1.00 96.38 92 TYR A O 1
ATOM 752 N N . ASP A 1 93 ? 13.677 -2.983 -16.502 1.00 96.44 93 ASP A N 1
ATOM 753 C CA . ASP A 1 93 ? 13.120 -1.655 -16.241 1.00 96.44 93 ASP A CA 1
ATOM 754 C C . ASP A 1 93 ? 14.201 -0.576 -16.315 1.00 96.44 93 ASP A C 1
ATOM 756 O O . ASP A 1 93 ? 14.056 0.409 -17.039 1.00 96.44 93 ASP A O 1
ATOM 760 N N . LYS A 1 94 ? 15.339 -0.802 -15.647 1.00 94.75 94 LYS A N 1
ATOM 761 C CA . LYS A 1 94 ? 16.486 0.121 -15.663 1.00 94.75 94 LYS A CA 1
ATOM 762 C C . LYS A 1 94 ? 17.042 0.319 -17.072 1.00 94.75 94 LYS A C 1
ATOM 764 O O . LYS A 1 94 ? 17.326 1.448 -17.467 1.00 94.75 94 LYS A O 1
ATOM 769 N N . ALA A 1 95 ? 17.204 -0.764 -17.834 1.00 96.69 95 ALA A N 1
ATOM 770 C CA . ALA A 1 95 ? 17.749 -0.714 -19.190 1.00 96.69 95 ALA A CA 1
ATOM 771 C C . ALA A 1 95 ? 16.824 0.019 -20.174 1.00 96.69 95 ALA A C 1
ATOM 773 O O . ALA A 1 95 ? 17.310 0.625 -21.129 1.00 96.69 95 ALA A O 1
ATOM 774 N N . ASN A 1 96 ? 15.511 -0.022 -19.934 1.00 96.31 96 ASN A N 1
ATOM 775 C CA . ASN A 1 96 ? 14.502 0.591 -20.795 1.00 96.31 96 ASN A CA 1
ATOM 776 C C . ASN A 1 96 ? 13.906 1.880 -20.212 1.00 96.31 96 ASN A C 1
ATOM 778 O O . ASN A 1 96 ? 12.976 2.423 -20.800 1.00 96.31 96 ASN A O 1
ATOM 782 N N . GLY A 1 97 ? 14.422 2.394 -19.091 1.00 94.25 97 GLY A N 1
ATOM 783 C CA . GLY A 1 97 ? 13.933 3.624 -18.463 1.00 94.25 97 GLY A CA 1
ATOM 784 C C . GLY A 1 97 ? 12.459 3.554 -18.055 1.00 94.25 97 GLY A C 1
ATOM 785 O O . GLY A 1 97 ? 11.725 4.517 -18.267 1.00 94.25 97 GLY A O 1
ATOM 786 N N . ILE A 1 98 ? 12.015 2.405 -17.544 1.00 95.62 98 ILE A N 1
ATOM 787 C CA . ILE A 1 98 ? 10.651 2.201 -17.052 1.00 95.62 98 ILE A CA 1
ATOM 788 C C . ILE A 1 98 ? 10.609 2.632 -15.589 1.00 95.62 98 ILE A C 1
ATOM 790 O O . ILE A 1 98 ? 11.291 2.069 -14.737 1.00 95.62 98 ILE A O 1
ATOM 794 N N . GLU A 1 99 ? 9.817 3.658 -15.309 1.00 94.19 99 GLU A N 1
ATOM 795 C CA . GLU A 1 99 ? 9.645 4.207 -13.968 1.00 94.19 99 GLU A CA 1
ATOM 796 C C . GLU A 1 99 ? 8.653 3.363 -13.153 1.00 94.19 99 GLU A C 1
ATOM 798 O O . GLU A 1 99 ? 7.658 2.871 -13.692 1.00 94.19 99 GLU A O 1
ATOM 803 N N . LYS A 1 100 ? 8.901 3.219 -11.844 1.00 95.44 100 LYS A N 1
ATOM 804 C CA . LYS A 1 100 ? 8.005 2.550 -10.886 1.00 95.44 100 LYS A CA 1
ATOM 805 C C . LYS A 1 100 ? 7.987 3.330 -9.575 1.00 95.44 100 LYS A C 1
ATOM 807 O O . LYS A 1 100 ? 9.035 3.764 -9.107 1.00 95.44 100 LYS A O 1
ATOM 812 N N . ALA A 1 101 ? 6.804 3.511 -8.997 1.00 96.94 101 ALA A N 1
ATOM 813 C CA . ALA A 1 101 ? 6.659 4.176 -7.708 1.00 96.94 101 ALA A CA 1
ATOM 814 C C . ALA A 1 101 ? 6.856 3.187 -6.550 1.00 96.94 101 ALA A C 1
ATOM 816 O O . ALA A 1 101 ? 6.523 2.005 -6.665 1.00 96.94 101 ALA A O 1
ATOM 817 N N . SER A 1 102 ? 7.343 3.682 -5.413 1.00 96.75 102 SER A N 1
ATOM 818 C CA . SER A 1 102 ? 7.595 2.854 -4.227 1.00 96.75 102 SER A CA 1
ATOM 819 C C . SER A 1 102 ? 6.329 2.334 -3.554 1.00 96.75 102 SER A C 1
ATOM 821 O O . SER A 1 102 ? 6.388 1.328 -2.856 1.00 96.75 102 SER A O 1
ATOM 823 N N . ALA A 1 103 ? 5.188 2.977 -3.776 1.00 96.75 103 ALA A N 1
ATOM 824 C CA . ALA A 1 103 ? 3.881 2.442 -3.434 1.00 96.75 103 ALA A CA 1
ATOM 825 C C . ALA A 1 103 ? 2.826 3.006 -4.386 1.00 96.75 103 ALA A C 1
ATOM 827 O O . ALA A 1 103 ? 2.866 4.182 -4.750 1.00 96.75 103 ALA A O 1
ATOM 828 N N . GLU A 1 104 ? 1.857 2.174 -4.753 1.00 97.88 104 GLU A N 1
ATOM 829 C CA . GLU A 1 104 ? 0.697 2.558 -5.552 1.00 97.88 104 GLU A CA 1
ATOM 830 C C . GLU A 1 104 ? -0.581 2.026 -4.907 1.00 97.88 104 GLU A C 1
ATOM 832 O O . GLU A 1 104 ? -0.671 0.843 -4.578 1.00 97.88 104 GLU A O 1
ATOM 837 N N . LEU A 1 105 ? -1.573 2.899 -4.707 1.00 98.19 105 LEU A N 1
ATOM 838 C CA . LEU A 1 105 ? -2.875 2.500 -4.170 1.00 98.19 105 LEU A CA 1
ATOM 839 C C . LEU A 1 105 ? -3.582 1.583 -5.181 1.00 98.19 105 LEU A C 1
ATOM 841 O O . LEU A 1 105 ? -3.877 2.015 -6.294 1.00 98.19 105 LEU A O 1
ATOM 845 N N . CYS A 1 106 ? -3.906 0.351 -4.785 1.00 97.69 106 CYS A N 1
ATOM 846 C CA . CYS A 1 106 ? -4.616 -0.625 -5.625 1.00 97.69 106 CYS A CA 1
ATOM 847 C C . CYS A 1 106 ? -6.008 -1.005 -5.114 1.00 97.69 106 CYS A C 1
ATOM 849 O O . CYS A 1 106 ? -6.745 -1.714 -5.797 1.00 97.69 106 CYS A O 1
ATOM 851 N N . GLY A 1 107 ? -6.399 -0.528 -3.935 1.00 97.62 107 GLY A N 1
ATOM 852 C CA . GLY A 1 107 ? -7.750 -0.709 -3.424 1.00 97.62 107 GLY A CA 1
ATOM 853 C C . GLY A 1 107 ? -7.947 -0.042 -2.073 1.00 97.62 107 GLY A C 1
ATOM 854 O O . GLY A 1 107 ? -6.992 0.339 -1.403 1.00 97.62 107 GLY A O 1
ATOM 855 N N . PHE A 1 108 ? -9.200 0.107 -1.661 1.00 97.88 108 PHE A N 1
ATOM 856 C CA . PHE A 1 108 ? -9.539 0.582 -0.326 1.00 97.88 108 PHE A CA 1
ATOM 857 C C . PHE A 1 108 ? -10.899 0.032 0.099 1.00 97.88 108 PHE A C 1
ATOM 859 O O . PHE A 1 108 ? -11.764 -0.240 -0.736 1.00 97.88 108 PHE A O 1
ATOM 866 N N . ALA A 1 109 ? -11.093 -0.112 1.403 1.00 97.62 109 ALA A N 1
ATOM 867 C CA . ALA A 1 109 ? -12.367 -0.468 2.007 1.00 97.62 109 ALA A CA 1
ATOM 868 C C . ALA A 1 109 ? -12.585 0.376 3.259 1.00 97.62 109 ALA A C 1
ATOM 870 O O . ALA A 1 109 ? -11.640 0.735 3.958 1.00 97.62 109 ALA A O 1
ATOM 871 N N . LYS A 1 110 ? -13.843 0.693 3.549 1.00 97.44 110 LYS A N 1
ATOM 872 C CA . LYS A 1 110 ? -14.215 1.428 4.754 1.00 97.44 110 LYS A CA 1
ATOM 873 C C . LYS A 1 110 ? -15.118 0.559 5.602 1.00 97.44 110 LYS A C 1
ATOM 875 O O . LYS A 1 110 ? -16.080 0.013 5.069 1.00 97.44 110 LYS A O 1
ATOM 880 N N . THR A 1 111 ? -14.818 0.464 6.889 1.00 98.50 111 THR A N 1
ATOM 881 C CA . THR A 1 111 ? -15.622 -0.326 7.819 1.00 98.50 111 THR A CA 1
ATOM 882 C C . THR A 1 111 ? -17.026 0.266 7.987 1.00 98.50 111 THR A C 1
ATOM 884 O O . THR A 1 111 ? -17.302 1.458 7.747 1.00 98.50 111 THR A O 1
ATOM 887 N N . ASP A 1 112 ? -17.925 -0.554 8.503 1.00 98.44 112 ASP A N 1
ATOM 888 C CA . ASP A 1 112 ? -19.093 -0.095 9.227 1.00 98.44 112 ASP A CA 1
ATOM 889 C C . ASP A 1 112 ? -18.703 0.616 10.529 1.00 98.44 112 ASP A C 1
ATOM 891 O O . ASP A 1 112 ? -17.528 0.789 10.868 1.00 98.44 112 ASP A O 1
ATOM 895 N N . ILE A 1 113 ? -19.709 1.150 11.224 1.00 98.56 113 ILE A N 1
ATOM 896 C CA . ILE A 1 113 ? -19.480 1.797 12.516 1.00 98.56 113 ILE A CA 1
ATOM 897 C C . ILE A 1 113 ? -19.088 0.712 13.520 1.00 98.56 113 ILE A C 1
ATOM 899 O O . ILE A 1 113 ? -19.907 -0.134 13.875 1.00 98.56 113 ILE A O 1
ATOM 903 N N . LEU A 1 114 ? -17.858 0.782 14.016 1.00 98.69 114 LEU A N 1
ATOM 904 C CA . LEU A 1 114 ? -17.338 -0.102 15.046 1.00 98.69 114 LEU A CA 1
ATOM 905 C C . LEU A 1 114 ? -17.451 0.581 16.407 1.00 98.69 114 LEU A C 1
ATOM 907 O O . LEU A 1 114 ? -16.862 1.642 16.630 1.00 98.69 114 LEU A O 1
ATOM 911 N N . ALA A 1 115 ? -18.192 -0.032 17.327 1.00 98.75 115 ALA A N 1
ATOM 912 C CA . ALA A 1 115 ? -18.156 0.335 18.742 1.00 98.75 115 ALA A CA 1
ATOM 913 C C . ALA A 1 115 ? -16.786 -0.015 19.367 1.00 98.75 115 ALA A C 1
ATOM 915 O O . ALA A 1 115 ? -16.083 -0.862 18.814 1.00 98.75 115 ALA A O 1
ATOM 916 N N . PRO A 1 116 ? -16.406 0.581 20.514 1.00 98.75 116 PRO A N 1
ATOM 917 C CA . PRO A 1 116 ? -15.236 0.157 21.288 1.00 98.75 116 PRO A CA 1
ATOM 918 C C . PRO A 1 116 ? -15.142 -1.370 21.444 1.00 98.75 116 PRO A C 1
ATOM 920 O O . PRO A 1 116 ? -16.083 -2.008 21.921 1.00 98.75 116 PRO A O 1
ATOM 923 N N . GLY A 1 117 ? -14.023 -1.958 21.021 1.00 98.56 117 GLY A N 1
ATOM 924 C CA . GLY A 1 117 ? -13.758 -3.400 21.056 1.00 98.56 117 GLY A CA 1
ATOM 925 C C . GLY A 1 117 ? -14.417 -4.229 19.945 1.00 98.56 117 GLY A C 1
ATOM 926 O O . GLY A 1 117 ? -14.183 -5.436 19.882 1.00 98.56 117 GLY A O 1
ATOM 927 N N . ALA A 1 118 ? -15.233 -3.629 19.074 1.00 98.75 118 ALA A N 1
ATOM 928 C CA . ALA A 1 118 ? -15.807 -4.321 17.924 1.00 98.75 118 ALA A CA 1
ATOM 929 C C . ALA A 1 118 ? -14.791 -4.441 16.779 1.00 98.75 118 ALA A C 1
ATOM 931 O O . ALA A 1 118 ? -13.943 -3.564 16.585 1.00 98.75 118 ALA A O 1
ATOM 932 N N . SER A 1 119 ? -14.928 -5.509 15.993 1.00 98.75 119 SER A N 1
ATOM 933 C CA . SER A 1 119 ? -14.088 -5.772 14.827 1.00 98.75 119 SER A CA 1
ATOM 934 C C . SER A 1 119 ? -14.917 -6.050 13.580 1.00 98.75 119 SER A C 1
ATOM 936 O O . SER A 1 119 ? -16.013 -6.603 13.663 1.00 98.75 119 SER A O 1
ATOM 938 N N . GLU A 1 120 ? -14.335 -5.757 12.424 1.00 98.75 120 GLU A N 1
ATOM 939 C CA . GLU A 1 120 ? -14.839 -6.145 11.110 1.00 98.75 120 GLU A CA 1
ATOM 940 C C . GLU A 1 120 ? -13.694 -6.690 10.256 1.00 98.75 120 GLU A C 1
ATOM 942 O O . GLU A 1 120 ? -12.588 -6.149 10.259 1.00 98.75 120 GLU A O 1
ATOM 947 N N . THR A 1 121 ? -13.955 -7.768 9.517 1.00 98.62 121 THR A N 1
ATOM 948 C CA . THR A 1 121 ? -13.035 -8.253 8.485 1.00 98.62 121 THR A CA 1
ATOM 949 C C . THR A 1 121 ? -13.382 -7.593 7.162 1.00 98.62 121 THR A C 1
ATOM 951 O O . THR A 1 121 ? -14.437 -7.866 6.586 1.00 98.62 121 THR A O 1
ATOM 954 N N . VAL A 1 122 ? -12.477 -6.760 6.662 1.00 98.06 122 VAL A N 1
ATOM 955 C CA . VAL A 1 122 ? -12.610 -6.134 5.347 1.00 98.06 122 VAL A CA 1
ATOM 956 C C . VAL A 1 122 ? -11.981 -7.019 4.274 1.00 98.06 122 VAL A C 1
ATOM 958 O O . VAL A 1 122 ? -11.007 -7.733 4.524 1.00 98.06 122 VAL A O 1
ATOM 961 N N . ASN A 1 123 ? -12.549 -6.966 3.071 1.00 97.75 123 ASN A N 1
ATOM 962 C CA . ASN A 1 123 ? -12.096 -7.724 1.908 1.00 97.75 123 ASN A CA 1
ATOM 963 C C . ASN A 1 123 ? -11.874 -6.752 0.745 1.00 97.75 123 ASN A C 1
ATOM 965 O O . ASN A 1 123 ? -12.778 -5.988 0.404 1.00 97.75 123 ASN A O 1
ATOM 969 N N . ILE A 1 124 ? -10.689 -6.782 0.139 1.00 98.19 124 ILE A N 1
ATOM 970 C CA . ILE A 1 124 ? -10.303 -5.932 -0.991 1.00 98.19 124 ILE A CA 1
ATOM 971 C C . ILE A 1 124 ? -9.815 -6.841 -2.121 1.00 98.19 124 ILE A C 1
ATOM 973 O O . ILE A 1 124 ? -8.861 -7.599 -1.949 1.00 98.19 124 ILE A O 1
ATOM 977 N N . THR A 1 125 ? -10.464 -6.765 -3.283 1.00 97.94 125 THR A N 1
ATOM 978 C CA . THR A 1 125 ? -10.057 -7.505 -4.485 1.00 97.94 125 THR A CA 1
ATOM 979 C C . THR A 1 125 ? -9.258 -6.591 -5.406 1.00 97.94 125 THR A C 1
ATOM 981 O O . THR A 1 125 ? -9.744 -5.535 -5.805 1.00 97.94 125 THR A O 1
ATOM 984 N N . VAL A 1 126 ? -8.053 -7.020 -5.775 1.00 97.81 126 VAL A N 1
ATOM 985 C CA . VAL A 1 126 ? -7.154 -6.315 -6.696 1.00 97.81 126 VAL A CA 1
ATOM 986 C C . VAL A 1 126 ? -7.024 -7.129 -7.972 1.00 97.81 126 VAL A C 1
ATOM 988 O O . VAL A 1 126 ? -6.462 -8.224 -7.963 1.00 97.81 126 VAL A O 1
ATOM 991 N N . ASN A 1 127 ? -7.524 -6.602 -9.089 1.00 96.75 127 ASN A N 1
ATOM 992 C CA . ASN A 1 127 ? -7.326 -7.246 -10.385 1.00 96.75 127 ASN A CA 1
ATOM 993 C C . ASN A 1 127 ? -5.838 -7.211 -10.750 1.00 96.75 127 ASN A C 1
ATOM 995 O O . ASN A 1 127 ? -5.191 -6.175 -10.627 1.00 96.75 127 ASN A O 1
ATOM 999 N N . LYS A 1 128 ? -5.292 -8.304 -11.292 1.00 94.31 128 LYS A N 1
ATOM 1000 C CA . LYS A 1 128 ? -3.888 -8.353 -11.744 1.00 94.31 128 LYS A CA 1
ATOM 1001 C C . LYS A 1 128 ? -3.574 -7.314 -12.824 1.00 94.31 128 LYS A C 1
ATOM 1003 O O . LYS A 1 128 ? -2.415 -6.975 -13.031 1.00 94.31 128 LYS A O 1
ATOM 1008 N N . SER A 1 129 ? -4.591 -6.802 -13.521 1.00 94.38 129 SER A N 1
ATOM 1009 C CA . SER A 1 129 ? -4.437 -5.696 -14.466 1.00 94.38 129 SER A CA 1
ATOM 1010 C C . SER A 1 129 ? -3.995 -4.386 -13.818 1.00 94.38 129 SER A C 1
ATOM 1012 O O . SER A 1 129 ? -3.348 -3.603 -14.504 1.00 94.38 129 SER A O 1
ATOM 1014 N N . GLU A 1 130 ? -4.304 -4.166 -12.536 1.00 94.19 130 GLU A N 1
ATOM 1015 C CA . GLU A 1 130 ? -3.898 -2.965 -11.789 1.00 94.19 130 GLU A CA 1
ATOM 1016 C C . GLU A 1 130 ? -2.384 -2.927 -11.528 1.00 94.19 130 GLU A C 1
ATOM 1018 O O . GLU A 1 130 ? -1.819 -1.861 -11.331 1.00 94.19 130 GLU A O 1
ATOM 1023 N N . LEU A 1 131 ? -1.708 -4.081 -11.573 1.00 94.75 131 LEU A N 1
ATOM 1024 C CA . LEU A 1 131 ? -0.265 -4.207 -11.320 1.00 94.75 131 LEU A CA 1
ATOM 1025 C C . LEU A 1 131 ? 0.599 -3.941 -12.563 1.00 94.75 131 LEU A C 1
ATOM 1027 O O . LEU A 1 131 ? 1.817 -4.123 -12.531 1.00 94.75 131 LEU A O 1
ATOM 1031 N N . ARG A 1 132 ? -0.027 -3.604 -13.694 1.00 95.12 132 ARG A N 1
ATOM 1032 C CA . ARG A 1 132 ? 0.664 -3.443 -14.973 1.00 95.12 132 ARG A CA 1
ATOM 1033 C C . ARG A 1 132 ? 1.374 -2.099 -15.048 1.00 95.12 132 ARG A C 1
ATOM 1035 O O . ARG A 1 132 ? 0.781 -1.063 -14.769 1.00 95.12 132 ARG A O 1
ATOM 1042 N N . THR A 1 133 ? 2.588 -2.101 -15.583 1.00 95.62 133 THR A N 1
ATOM 1043 C CA . THR A 1 133 ? 3.313 -0.879 -15.957 1.00 95.62 133 THR A CA 1
ATOM 1044 C C . THR A 1 133 ? 3.317 -0.737 -17.477 1.00 95.62 133 THR A C 1
ATOM 1046 O O . THR A 1 133 ? 3.371 -1.734 -18.193 1.00 95.62 133 THR A O 1
ATOM 1049 N N . TYR A 1 134 ? 3.220 0.484 -18.003 1.00 95.88 134 TYR A N 1
ATOM 1050 C CA . TYR A 1 134 ? 3.298 0.709 -19.448 1.00 95.88 134 TYR A CA 1
ATOM 1051 C C . TYR A 1 134 ? 4.749 0.938 -19.882 1.00 95.88 134 TYR A C 1
ATOM 1053 O O . TYR A 1 134 ? 5.363 1.930 -19.494 1.00 95.88 134 TYR A O 1
ATOM 1061 N N . ASP A 1 135 ? 5.283 0.056 -20.727 1.00 96.69 135 ASP A N 1
ATOM 1062 C CA . ASP A 1 135 ? 6.605 0.225 -21.332 1.00 96.69 135 ASP A CA 1
ATOM 1063 C C . ASP A 1 135 ? 6.474 1.031 -22.629 1.00 96.69 135 ASP A C 1
ATOM 1065 O O . ASP A 1 135 ? 6.134 0.499 -23.688 1.00 96.69 135 ASP A O 1
ATOM 1069 N N . ALA A 1 136 ? 6.734 2.336 -22.549 1.00 94.19 136 ALA A N 1
ATOM 1070 C CA . ALA A 1 136 ? 6.689 3.226 -23.707 1.00 94.19 136 ALA A CA 1
ATOM 1071 C C . ALA A 1 136 ? 7.933 3.127 -24.609 1.00 94.19 136 ALA A C 1
ATOM 1073 O O . ALA A 1 136 ? 7.876 3.538 -25.772 1.00 94.19 136 ALA A O 1
ATOM 1074 N N . ASN A 1 137 ? 9.041 2.596 -24.089 1.00 94.56 137 ASN A N 1
ATOM 1075 C CA . ASN A 1 137 ? 10.360 2.724 -24.701 1.00 94.56 137 ASN A CA 1
ATOM 1076 C C . ASN A 1 137 ? 10.728 1.508 -25.555 1.00 94.56 137 ASN A C 1
ATOM 1078 O O . ASN A 1 137 ? 11.344 1.678 -26.609 1.00 94.56 137 ASN A O 1
ATOM 1082 N N . ASN A 1 138 ? 10.301 0.305 -25.163 1.00 96.06 138 ASN A N 1
ATOM 1083 C CA . ASN A 1 138 ? 10.606 -0.925 -25.888 1.00 96.06 138 ASN A CA 1
ATOM 1084 C C . ASN A 1 138 ? 9.347 -1.707 -26.299 1.00 96.06 138 ASN A C 1
ATOM 1086 O O . ASN A 1 138 ? 9.046 -1.787 -27.493 1.00 96.06 138 ASN A O 1
ATOM 1090 N N . ALA A 1 139 ? 8.583 -2.253 -25.348 1.00 95.62 139 ALA A N 1
ATOM 1091 C CA . ALA A 1 139 ? 7.465 -3.153 -25.648 1.00 95.62 139 ALA A CA 1
ATOM 1092 C C . ALA A 1 139 ? 6.222 -2.448 -26.226 1.00 95.62 139 ALA A C 1
ATOM 1094 O O . ALA A 1 139 ? 5.439 -3.081 -26.935 1.00 95.62 139 ALA A O 1
ATOM 1095 N N . LYS A 1 140 ? 6.038 -1.146 -25.959 1.00 96.38 140 LYS A N 1
ATOM 1096 C CA . LYS A 1 140 ? 4.893 -0.322 -26.410 1.00 96.38 140 LYS A CA 1
ATOM 1097 C C . LYS A 1 140 ? 3.538 -0.908 -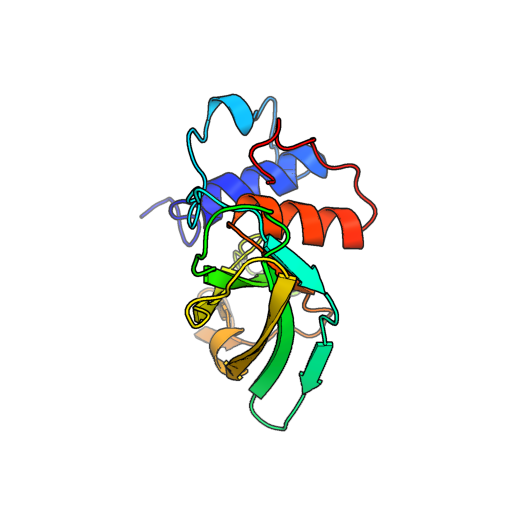26.002 1.00 96.38 140 LYS A C 1
ATOM 1099 O O . LYS A 1 140 ? 2.569 -0.858 -26.758 1.00 96.38 140 LYS A O 1
ATOM 1104 N N . THR A 1 141 ? 3.495 -1.503 -24.815 1.00 97.00 141 THR A N 1
ATOM 1105 C CA . THR A 1 141 ? 2.314 -2.142 -24.236 1.00 97.00 141 THR A CA 1
ATOM 1106 C C . THR A 1 141 ? 2.440 -2.197 -22.715 1.00 97.00 141 THR A C 1
ATOM 1108 O O . THR A 1 141 ? 3.502 -1.930 -22.151 1.00 97.00 141 THR A O 1
ATOM 1111 N N . TYR A 1 142 ? 1.351 -2.572 -22.052 1.00 96.62 142 TYR A N 1
ATOM 1112 C CA . TYR A 1 142 ? 1.374 -2.917 -20.640 1.00 96.62 142 TYR A CA 1
ATOM 1113 C C . TYR A 1 142 ? 2.113 -4.236 -20.410 1.00 96.62 142 TYR A C 1
ATOM 1115 O O . TYR A 1 142 ? 1.813 -5.242 -21.060 1.00 96.62 142 TYR A O 1
ATOM 1123 N N . ILE A 1 143 ? 3.030 -4.224 -19.451 1.00 95.75 143 ILE A N 1
ATOM 1124 C CA . ILE A 1 143 ? 3.817 -5.368 -19.004 1.00 95.75 143 ILE A CA 1
ATOM 1125 C C . ILE A 1 143 ? 3.539 -5.660 -17.526 1.00 95.75 143 ILE A C 1
ATOM 1127 O O . ILE A 1 143 ? 3.043 -4.808 -16.786 1.00 95.75 143 ILE A O 1
ATOM 1131 N N . VAL A 1 144 ? 3.839 -6.889 -17.119 1.00 94.81 144 VAL A N 1
ATOM 1132 C CA . VAL A 1 144 ? 3.895 -7.318 -15.719 1.00 94.81 144 VAL A CA 1
ATOM 1133 C C . VAL A 1 144 ? 5.248 -7.979 -15.548 1.00 94.81 144 VAL A C 1
ATOM 1135 O O . VAL A 1 144 ? 5.572 -8.911 -16.289 1.00 94.81 144 VAL A O 1
ATOM 1138 N N . ASP A 1 145 ? 6.033 -7.476 -14.611 1.00 94.81 145 ASP A N 1
ATOM 1139 C CA . ASP A 1 145 ? 7.389 -7.951 -14.391 1.00 94.81 145 ASP A CA 1
ATOM 1140 C C . ASP A 1 145 ? 7.382 -9.203 -13.522 1.00 94.81 145 ASP A C 1
ATOM 1142 O O . ASP A 1 145 ? 6.569 -9.359 -12.613 1.00 94.81 145 ASP A O 1
ATOM 1146 N N . ALA A 1 146 ? 8.298 -10.126 -13.804 1.00 93.25 146 ALA A N 1
ATOM 1147 C CA . ALA A 1 146 ? 8.520 -11.254 -12.914 1.00 93.25 146 ALA A CA 1
ATOM 1148 C C . ALA A 1 146 ? 9.285 -10.777 -11.672 1.00 93.25 146 ALA A C 1
ATOM 1150 O O . ALA A 1 146 ? 10.301 -10.092 -11.792 1.00 93.25 146 ALA A O 1
ATOM 1151 N N . GLY A 1 147 ? 8.830 -11.177 -10.489 1.00 93.75 147 GLY A N 1
ATOM 1152 C CA . GLY A 1 147 ? 9.482 -10.849 -9.227 1.00 93.75 147 GLY A CA 1
ATOM 1153 C C . GLY A 1 147 ? 8.493 -10.768 -8.075 1.00 93.75 147 GLY A C 1
ATOM 1154 O O . GLY A 1 147 ? 7.315 -11.096 -8.225 1.00 93.75 147 GLY A O 1
ATOM 1155 N N . ASP A 1 148 ? 8.997 -10.318 -6.932 1.00 93.62 148 ASP A N 1
ATOM 1156 C CA . ASP A 1 148 ? 8.198 -10.172 -5.725 1.00 93.62 148 ASP A CA 1
ATOM 1157 C C . ASP A 1 148 ? 7.427 -8.851 -5.757 1.00 93.62 148 ASP A C 1
ATOM 1159 O O . ASP A 1 148 ? 8.005 -7.771 -5.895 1.00 93.62 148 ASP A O 1
ATOM 1163 N N . TYR A 1 149 ? 6.108 -8.958 -5.612 1.00 95.88 149 TYR A N 1
ATOM 1164 C CA . TYR A 1 149 ? 5.220 -7.826 -5.387 1.00 95.88 149 TYR A CA 1
ATOM 1165 C C . TYR A 1 149 ? 4.904 -7.745 -3.898 1.00 95.88 149 TYR A C 1
ATOM 1167 O O . TYR A 1 149 ? 4.402 -8.705 -3.310 1.00 95.88 149 TYR A O 1
ATOM 1175 N N . TYR A 1 150 ? 5.155 -6.590 -3.290 1.00 97.12 150 TYR A N 1
ATOM 1176 C CA . TYR A 1 150 ? 4.762 -6.349 -1.905 1.00 97.12 150 TYR A CA 1
ATOM 1177 C C . TYR A 1 150 ? 3.343 -5.795 -1.875 1.00 97.12 150 TYR A C 1
ATOM 1179 O O . TYR A 1 150 ? 3.060 -4.831 -2.575 1.00 97.12 150 TYR A O 1
ATOM 1187 N N . PHE A 1 151 ? 2.474 -6.372 -1.045 1.00 97.25 151 PHE A N 1
ATOM 1188 C CA . PHE A 1 151 ? 1.169 -5.807 -0.697 1.00 97.25 151 PHE A CA 1
ATOM 1189 C C . PHE A 1 151 ? 1.184 -5.360 0.761 1.00 97.25 151 PHE A C 1
ATOM 1191 O O . PHE A 1 151 ? 1.694 -6.076 1.622 1.00 97.25 151 PHE A O 1
ATOM 1198 N N . THR A 1 152 ? 0.583 -4.208 1.048 1.00 97.12 152 THR A N 1
ATOM 1199 C CA . THR A 1 152 ? 0.476 -3.686 2.413 1.00 97.12 152 THR A CA 1
ATOM 1200 C C . THR A 1 152 ? -0.845 -2.958 2.624 1.00 97.12 152 THR A C 1
ATOM 1202 O O . THR A 1 152 ? -1.245 -2.127 1.807 1.00 97.12 152 THR A O 1
ATOM 1205 N N . ALA A 1 153 ? -1.516 -3.261 3.735 1.00 96.94 153 ALA A N 1
ATOM 1206 C CA . ALA A 1 153 ? -2.587 -2.422 4.254 1.00 96.94 153 ALA A CA 1
ATOM 1207 C C . ALA A 1 153 ? -1.979 -1.322 5.131 1.00 96.94 153 ALA A C 1
ATOM 1209 O O . ALA A 1 153 ? -1.153 -1.608 5.999 1.00 96.94 153 ALA A O 1
ATOM 1210 N N . ALA A 1 154 ? -2.383 -0.077 4.907 1.00 94.94 154 ALA A N 1
ATOM 1211 C CA . ALA A 1 154 ? -1.881 1.078 5.638 1.00 94.94 154 ALA A CA 1
ATOM 1212 C C . ALA A 1 154 ? -2.972 2.138 5.824 1.00 94.94 154 ALA A C 1
ATOM 1214 O O . ALA A 1 154 ? -3.989 2.135 5.126 1.00 94.94 154 ALA A O 1
ATOM 1215 N N . THR A 1 155 ? -2.735 3.047 6.765 1.00 93.31 155 THR A N 1
ATOM 1216 C CA . THR A 1 155 ? -3.581 4.218 7.033 1.00 93.31 155 THR A CA 1
ATOM 1217 C C . THR A 1 155 ? -3.341 5.352 6.033 1.00 93.31 155 THR A C 1
ATOM 1219 O O . THR A 1 155 ? -4.215 6.186 5.822 1.00 93.31 155 THR A O 1
ATOM 1222 N N . ASP A 1 156 ? -2.171 5.380 5.391 1.00 95.69 156 ASP A N 1
ATOM 1223 C CA . ASP A 1 156 ? -1.770 6.364 4.386 1.00 95.69 156 ASP A CA 1
ATOM 1224 C C . ASP A 1 156 ? -0.586 5.843 3.548 1.00 95.69 156 ASP A C 1
ATOM 1226 O O . ASP A 1 156 ? -0.024 4.774 3.817 1.00 95.69 156 ASP A O 1
ATOM 1230 N N . ALA A 1 157 ? -0.209 6.599 2.516 1.00 96.88 157 ALA A N 1
ATOM 1231 C CA . ALA A 1 157 ? 0.862 6.226 1.595 1.00 96.88 157 ALA A CA 1
ATOM 1232 C C . ALA A 1 157 ? 2.251 6.135 2.254 1.00 96.88 157 ALA A C 1
ATOM 1234 O O . ALA A 1 157 ? 3.060 5.303 1.845 1.00 96.88 157 ALA A O 1
ATOM 1235 N N . HIS A 1 158 ? 2.536 6.943 3.277 1.00 96.25 158 HIS A N 1
ATOM 1236 C CA . HIS A 1 158 ? 3.846 6.936 3.926 1.00 96.25 158 HIS A CA 1
ATOM 1237 C C . HIS A 1 158 ? 4.017 5.697 4.807 1.00 96.25 158 HIS A C 1
ATOM 1239 O O . HIS A 1 158 ? 5.024 4.991 4.735 1.00 96.25 158 HIS A O 1
ATOM 1245 N N . ASN A 1 159 ? 2.976 5.354 5.566 1.00 94.44 159 ASN A N 1
ATOM 1246 C CA . ASN A 1 159 ? 2.930 4.115 6.333 1.00 94.44 159 ASN A CA 1
ATOM 1247 C C . ASN A 1 159 ? 2.978 2.874 5.427 1.00 94.44 159 ASN A C 1
ATOM 1249 O O . ASN A 1 159 ? 3.585 1.868 5.796 1.00 94.44 159 ASN A O 1
ATOM 1253 N N . ALA A 1 160 ? 2.428 2.945 4.210 1.00 96.62 160 ALA A N 1
ATOM 1254 C CA . ALA A 1 160 ? 2.600 1.879 3.226 1.00 96.62 160 ALA A CA 1
ATOM 1255 C C . ALA A 1 160 ? 4.080 1.664 2.863 1.00 96.62 160 ALA A C 1
ATOM 1257 O O . ALA A 1 160 ? 4.558 0.528 2.910 1.00 96.62 160 ALA A O 1
ATOM 1258 N N . VAL A 1 161 ? 4.824 2.732 2.559 1.00 97.00 161 VAL A N 1
ATOM 1259 C CA . VAL A 1 161 ? 6.258 2.627 2.240 1.00 97.00 161 VAL A CA 1
ATOM 1260 C C . VAL A 1 161 ? 7.072 2.161 3.444 1.00 97.00 161 VAL A C 1
ATOM 1262 O O . VAL A 1 161 ? 7.938 1.302 3.281 1.00 97.00 161 VAL A O 1
ATOM 1265 N N . ASN A 1 162 ? 6.747 2.616 4.656 1.00 95.75 162 ASN A N 1
ATOM 1266 C CA . ASN A 1 162 ? 7.390 2.131 5.878 1.00 95.75 162 ASN A CA 1
ATOM 1267 C C . ASN A 1 162 ? 7.199 0.622 6.083 1.00 95.75 162 ASN A C 1
ATOM 1269 O O . ASN A 1 162 ? 8.165 -0.085 6.368 1.00 95.75 162 ASN A O 1
ATOM 1273 N N . ASN A 1 163 ? 5.987 0.101 5.873 1.00 95.44 163 ASN A N 1
ATOM 1274 C CA . ASN A 1 163 ? 5.721 -1.338 5.962 1.00 95.44 163 ASN A CA 1
ATOM 1275 C C . ASN A 1 163 ? 6.552 -2.134 4.940 1.00 95.44 163 ASN A C 1
ATOM 1277 O O . ASN A 1 163 ? 7.119 -3.176 5.276 1.00 95.44 163 ASN A O 1
ATOM 1281 N N . ILE A 1 164 ? 6.656 -1.635 3.704 1.00 96.81 164 ILE A N 1
ATOM 1282 C CA . ILE A 1 164 ? 7.430 -2.274 2.630 1.00 96.81 164 ILE A CA 1
ATOM 1283 C C . ILE A 1 164 ? 8.934 -2.247 2.941 1.00 96.81 164 ILE A C 1
ATOM 1285 O O . ILE A 1 164 ? 9.605 -3.275 2.846 1.00 96.81 164 ILE A O 1
ATOM 1289 N N . LEU A 1 165 ? 9.471 -1.099 3.353 1.00 96.19 165 LEU A N 1
ATOM 1290 C CA . LEU A 1 165 ? 10.873 -0.938 3.746 1.00 96.19 165 LEU A CA 1
ATOM 1291 C C . LEU A 1 165 ? 11.240 -1.835 4.934 1.00 96.19 165 LEU A C 1
ATOM 1293 O O . LEU A 1 165 ? 12.276 -2.503 4.900 1.00 96.19 165 LEU A O 1
ATOM 1297 N N . ALA A 1 166 ? 10.374 -1.915 5.946 1.00 94.56 166 ALA A N 1
ATOM 1298 C CA . ALA A 1 166 ? 10.557 -2.809 7.084 1.00 94.56 166 ALA A CA 1
ATOM 1299 C C . ALA A 1 166 ? 10.558 -4.286 6.652 1.00 94.56 166 ALA A C 1
ATOM 1301 O O . ALA A 1 166 ? 11.421 -5.050 7.087 1.00 94.56 166 ALA A O 1
ATOM 1302 N N . ALA A 1 167 ? 9.663 -4.687 5.739 1.00 94.06 167 ALA A N 1
ATOM 1303 C CA . ALA A 1 167 ? 9.649 -6.038 5.169 1.00 94.06 167 ALA A CA 1
ATOM 1304 C C . ALA A 1 167 ? 10.925 -6.363 4.365 1.00 94.06 167 ALA A C 1
ATOM 1306 O O . ALA A 1 167 ? 11.351 -7.518 4.323 1.00 94.06 167 ALA A O 1
ATOM 1307 N N . LYS A 1 168 ? 11.566 -5.350 3.771 1.00 94.62 168 LYS A N 1
ATOM 1308 C CA . LYS A 1 168 ? 12.881 -5.446 3.114 1.00 94.62 168 LYS A CA 1
ATOM 1309 C C . LYS A 1 168 ? 14.070 -5.386 4.090 1.00 94.62 168 LYS A C 1
ATOM 1311 O O . LYS A 1 168 ? 15.210 -5.543 3.659 1.00 94.62 168 LYS A O 1
ATOM 1316 N N . GLY A 1 169 ? 13.832 -5.176 5.387 1.00 94.94 169 GLY A N 1
ATOM 1317 C CA . GLY A 1 169 ? 14.864 -5.138 6.428 1.00 94.94 169 GLY A CA 1
ATOM 1318 C C . GLY A 1 169 ? 15.526 -3.774 6.649 1.00 94.94 169 GLY A C 1
ATOM 1319 O O . GLY A 1 169 ? 16.576 -3.714 7.289 1.00 94.94 169 GLY A O 1
ATOM 1320 N N . TYR A 1 170 ? 14.941 -2.687 6.141 1.00 94.12 170 TYR A N 1
ATOM 1321 C CA . TYR A 1 170 ? 15.417 -1.329 6.406 1.00 94.12 170 TYR A CA 1
ATOM 1322 C C . TYR A 1 170 ? 14.847 -0.780 7.717 1.00 94.12 170 TYR A C 1
ATOM 1324 O O . TYR A 1 170 ? 13.718 -1.080 8.106 1.00 94.12 170 TYR A O 1
ATOM 1332 N N . THR A 1 171 ? 15.630 0.067 8.384 1.00 88.50 171 THR A N 1
ATOM 1333 C CA . THR A 1 171 ? 15.144 0.870 9.509 1.00 88.50 171 THR A CA 1
ATOM 1334 C C . THR A 1 171 ? 14.377 2.062 8.958 1.00 88.50 171 THR A C 1
ATOM 1336 O O . THR A 1 171 ? 14.935 2.856 8.205 1.00 88.50 171 THR A O 1
ATOM 1339 N N . VAL A 1 172 ? 13.116 2.188 9.355 1.00 83.19 172 VAL A N 1
ATOM 1340 C CA . VAL A 1 172 ? 12.228 3.279 8.942 1.00 83.19 172 VAL A CA 1
ATOM 1341 C C . VAL A 1 172 ? 12.108 4.327 10.041 1.00 83.19 172 VAL A C 1
ATOM 1343 O O . VAL A 1 172 ? 12.338 4.037 11.220 1.00 83.19 172 VAL A O 1
ATOM 1346 N N . GLU A 1 173 ? 11.781 5.557 9.658 1.00 74.19 173 GLU A N 1
ATOM 1347 C CA . GLU A 1 173 ? 11.559 6.631 10.625 1.00 74.19 173 GLU A CA 1
ATOM 1348 C C . GLU A 1 173 ? 10.301 6.345 11.456 1.00 74.19 173 GLU A C 1
ATOM 1350 O O . GLU A 1 173 ? 9.319 5.782 10.971 1.00 74.19 173 GLU A O 1
ATOM 1355 N N . ASN A 1 174 ? 10.327 6.732 12.733 1.00 62.75 174 ASN A N 1
ATOM 1356 C CA . ASN A 1 174 ? 9.113 6.742 13.539 1.00 62.75 174 ASN A CA 1
ATOM 1357 C C . ASN A 1 174 ? 8.240 7.899 13.041 1.00 62.75 174 ASN A C 1
ATOM 1359 O O . ASN A 1 174 ? 8.718 9.024 12.944 1.00 62.75 174 ASN A O 1
ATOM 1363 N N . THR A 1 175 ? 6.969 7.653 12.746 1.00 58.81 175 THR A N 1
ATOM 1364 C CA . THR A 1 175 ? 6.062 8.655 12.162 1.00 58.81 175 THR A CA 1
ATOM 1365 C C . THR A 1 175 ? 5.547 9.686 13.179 1.00 58.81 175 THR A C 1
ATOM 1367 O O . THR A 1 175 ? 4.462 10.240 13.012 1.00 58.81 175 THR A O 1
ATOM 1370 N N . ASP A 1 176 ? 6.310 9.956 14.246 1.00 47.22 176 ASP A N 1
ATOM 1371 C CA . ASP A 1 176 ? 6.030 10.952 15.292 1.00 47.22 176 ASP A CA 1
ATOM 1372 C C . ASP A 1 176 ? 4.581 10.938 15.818 1.00 47.22 176 ASP A C 1
ATOM 1374 O O . ASP A 1 176 ? 3.961 11.976 16.047 1.00 47.22 176 ASP A O 1
ATOM 1378 N N . GLY A 1 177 ? 4.009 9.747 16.017 1.00 42.75 177 GLY A N 1
ATOM 1379 C CA . GLY A 1 177 ? 2.658 9.619 16.570 1.00 42.75 177 GLY A CA 1
ATOM 1380 C C . GLY A 1 177 ? 1.528 9.979 15.601 1.00 42.75 177 GLY A C 1
ATOM 1381 O O . GLY A 1 177 ? 0.383 10.040 16.030 1.00 42.75 177 GLY A O 1
ATOM 1382 N N . ARG A 1 178 ? 1.807 10.124 14.295 1.00 42.88 178 ARG A N 1
ATOM 1383 C CA . ARG A 1 178 ? 0.789 10.074 13.219 1.00 42.88 178 ARG A CA 1
ATOM 1384 C C . ARG A 1 178 ? 0.216 8.657 13.009 1.00 42.88 178 ARG A C 1
ATOM 1386 O O . ARG A 1 178 ? -0.573 8.437 12.100 1.00 42.88 178 ARG A O 1
ATOM 1393 N N . MET A 1 179 ? 0.647 7.707 13.843 1.00 38.84 179 MET A N 1
ATOM 1394 C CA . MET A 1 179 ? 0.168 6.331 13.962 1.00 38.84 179 MET A CA 1
ATOM 1395 C C . MET A 1 179 ? -0.562 6.139 15.298 1.00 38.84 179 MET A C 1
ATOM 1397 O O . MET A 1 179 ? 0.010 5.609 16.254 1.00 38.84 179 MET A O 1
ATOM 1401 N N . THR A 1 180 ? -1.820 6.563 15.373 1.00 34.38 180 THR A N 1
ATOM 1402 C CA . THR A 1 180 ? -2.755 6.069 16.398 1.00 34.38 180 THR A CA 1
ATOM 1403 C C . THR A 1 180 ? -4.060 5.649 15.764 1.00 34.38 180 THR A C 1
ATOM 1405 O O . THR A 1 180 ? -4.561 6.456 14.954 1.00 34.38 180 THR A O 1
#

InterPro domains:
  IPR013783 Immunoglobulin-like fold [G3DSA:2.60.40.10] (47-176)
  IPR026891 Fibronectin type III-like domain [PF14310] (79-155)
  IPR026891 Fibronectin type III-like domain [SM01217] (79-157)
  IPR036881 Glycoside hydrolase family 3 C-terminal domain superfamily [G3DSA:3.40.50.1700] (1-46)
  IPR050288 Cellulose-degrading glycosyl hydrolase 3 [PTHR42715] (1-158)

pLDDT: mean 93.33, std 10.27, range [34.38, 98.75]

Sequence (180 aa):
YQEGIYLDYRYYETRYEDAVMGTGNAGDYNWSTTVAFPFGYGDSYTTFEYSDFNVTESADAFNVTLKVTNTGSTYSGKETVQLYFQSPYTDYDKANGIEKASAELCGFAKTDILAPGASETVNITVNKSELRTYDANNAKTYIVDAGDYYFTAATDAHNAVNNILAAKGYTVENTDGRMT

Radius of gyration: 17.36 Å; chains: 1; bounding box: 40×35×51 Å

Organism: NCBI:txid408170